Protein AF-A0A358Y209-F1 (afdb_monomer_lite)

Structure (mmCIF, N/CA/C/O backbone):
data_AF-A0A358Y209-F1
#
_entry.id   AF-A0A358Y209-F1
#
loop_
_atom_site.group_PDB
_atom_site.id
_atom_site.type_symbol
_atom_site.label_atom_id
_atom_site.label_alt_id
_atom_site.label_comp_id
_atom_site.label_asym_id
_atom_site.label_entity_id
_atom_site.label_seq_id
_atom_site.pdbx_PDB_ins_code
_atom_site.Cartn_x
_atom_site.Cartn_y
_atom_site.Cartn_z
_atom_site.o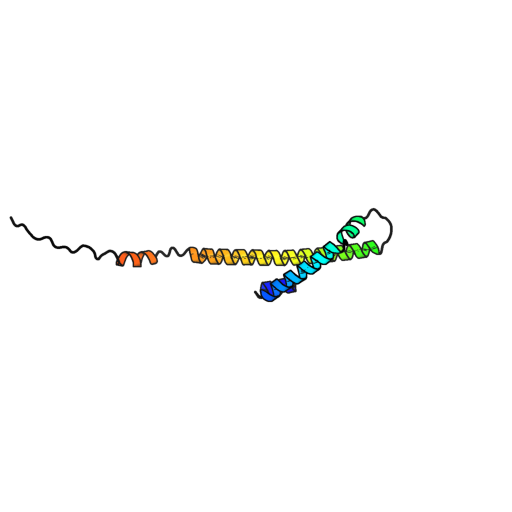ccupancy
_atom_site.B_iso_or_equiv
_atom_site.auth_seq_id
_atom_site.auth_comp_id
_atom_site.auth_asym_id
_atom_site.auth_atom_id
_atom_site.pdbx_PDB_model_num
ATOM 1 N N . LEU A 1 1 ? 0.017 -3.516 6.535 1.00 84.31 1 LEU A N 1
ATOM 2 C CA . LEU A 1 1 ? 0.682 -2.345 5.918 1.00 84.31 1 LEU A CA 1
ATOM 3 C C . LEU A 1 1 ? 2.205 -2.430 5.995 1.00 84.31 1 LEU A C 1
ATOM 5 O O . LEU A 1 1 ? 2.815 -2.351 4.942 1.00 84.31 1 LEU A O 1
ATOM 9 N N . GLU A 1 2 ? 2.829 -2.691 7.152 1.00 88.44 2 GLU A N 1
ATOM 10 C CA . GLU A 1 2 ? 4.301 -2.879 7.188 1.00 88.44 2 GLU A CA 1
ATOM 11 C C . GLU A 1 2 ? 4.755 -4.134 6.417 1.00 88.44 2 GLU A C 1
ATOM 13 O O . GLU A 1 2 ? 5.688 -4.070 5.631 1.00 88.44 2 GLU A O 1
ATOM 18 N N . LYS A 1 3 ? 4.013 -5.248 6.517 1.00 87.38 3 LYS A N 1
ATOM 19 C CA . LYS A 1 3 ? 4.248 -6.437 5.670 1.00 87.38 3 LYS A CA 1
ATOM 20 C C . LYS A 1 3 ? 4.145 -6.131 4.169 1.00 87.38 3 LYS A C 1
ATOM 22 O O . LYS A 1 3 ? 4.916 -6.654 3.376 1.00 87.38 3 LYS A O 1
ATOM 27 N N . GLU A 1 4 ? 3.209 -5.256 3.795 1.00 88.75 4 GLU A N 1
ATOM 28 C CA . GLU A 1 4 ? 3.044 -4.781 2.414 1.00 88.75 4 GLU A CA 1
ATOM 29 C C . GLU A 1 4 ? 4.268 -3.944 1.995 1.00 88.75 4 GLU A C 1
ATOM 31 O O . GLU A 1 4 ? 4.802 -4.140 0.907 1.00 88.75 4 GLU A O 1
ATOM 36 N N . PHE A 1 5 ? 4.768 -3.078 2.886 1.00 88.00 5 PHE A N 1
ATOM 37 C CA . PHE A 1 5 ? 5.988 -2.295 2.675 1.00 88.00 5 PHE A CA 1
ATOM 38 C C . PHE A 1 5 ? 7.225 -3.185 2.479 1.00 88.00 5 PHE A C 1
ATOM 40 O O . PHE A 1 5 ? 7.997 -2.971 1.545 1.00 88.00 5 PHE A O 1
ATOM 47 N N . GLU A 1 6 ? 7.415 -4.197 3.328 1.00 89.38 6 GLU A N 1
ATOM 48 C CA . GLU A 1 6 ? 8.536 -5.139 3.231 1.00 89.38 6 GLU A CA 1
ATOM 49 C C . GLU A 1 6 ? 8.470 -5.989 1.958 1.00 89.38 6 GLU A C 1
ATOM 51 O O . GLU A 1 6 ? 9.478 -6.130 1.261 1.00 89.38 6 GLU A O 1
ATOM 56 N N . ALA A 1 7 ? 7.284 -6.500 1.611 1.00 88.75 7 ALA A N 1
ATOM 57 C CA . ALA A 1 7 ? 7.066 -7.251 0.378 1.00 88.75 7 ALA A CA 1
ATOM 58 C C . ALA A 1 7 ? 7.358 -6.389 -0.860 1.00 88.75 7 ALA A C 1
ATOM 60 O O . ALA A 1 7 ? 8.121 -6.804 -1.736 1.00 88.75 7 ALA A O 1
ATOM 61 N N . LEU A 1 8 ? 6.854 -5.146 -0.885 1.00 88.44 8 LEU A N 1
ATOM 62 C CA . LEU A 1 8 ? 7.167 -4.172 -1.931 1.00 88.44 8 LEU A CA 1
ATOM 63 C C . LEU A 1 8 ? 8.662 -3.907 -2.015 1.00 88.44 8 LEU A C 1
ATOM 65 O O . LEU A 1 8 ? 9.215 -3.916 -3.113 1.00 88.44 8 LEU A O 1
ATOM 69 N N . LYS A 1 9 ? 9.334 -3.667 -0.886 1.00 89.69 9 LYS A N 1
ATOM 70 C CA . LYS A 1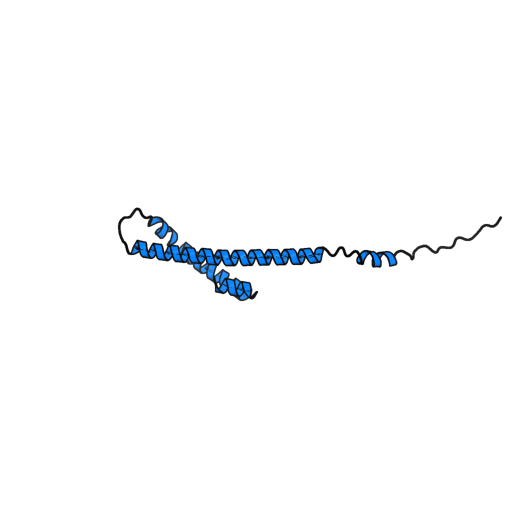 9 ? 10.774 -3.390 -0.840 1.00 89.69 9 LYS A CA 1
ATOM 71 C C . LYS A 1 9 ? 11.578 -4.541 -1.449 1.00 89.69 9 LYS A C 1
ATOM 73 O O . LYS A 1 9 ? 12.414 -4.280 -2.313 1.00 89.69 9 LYS A O 1
ATOM 78 N N . ASN A 1 10 ? 11.253 -5.780 -1.081 1.00 90.75 10 ASN A N 1
ATOM 79 C CA . ASN A 1 10 ? 11.941 -6.997 -1.520 1.00 90.75 10 ASN A CA 1
ATOM 80 C C . ASN A 1 10 ? 11.480 -7.529 -2.890 1.00 90.75 10 ASN A C 1
ATOM 82 O O . ASN A 1 10 ? 11.965 -8.569 -3.317 1.00 90.75 10 ASN A O 1
ATOM 86 N N . GLN A 1 11 ? 10.569 -6.827 -3.578 1.00 87.31 11 GLN A N 1
ATOM 87 C CA . GLN A 1 11 ? 9.995 -7.245 -4.870 1.00 87.31 11 GLN A CA 1
ATOM 88 C C . GLN A 1 11 ? 9.275 -8.605 -4.810 1.00 87.31 11 GLN A C 1
ATOM 90 O O . GLN A 1 11 ? 9.211 -9.330 -5.798 1.00 87.31 11 GLN A O 1
ATOM 95 N N . ASN A 1 12 ? 8.723 -8.953 -3.647 1.00 91.62 12 ASN A N 1
ATOM 96 C CA . ASN A 1 12 ? 7.948 -10.173 -3.470 1.00 91.62 12 ASN A CA 1
ATOM 97 C C . ASN A 1 12 ? 6.471 -9.888 -3.785 1.00 91.62 12 ASN A C 1
ATOM 99 O O . ASN A 1 12 ? 5.708 -9.480 -2.905 1.00 91.62 12 ASN A O 1
ATOM 103 N N . PHE A 1 13 ? 6.098 -10.044 -5.057 1.00 89.62 13 PHE A N 1
ATOM 104 C CA . PHE A 1 13 ? 4.761 -9.701 -5.546 1.00 89.62 13 PHE A CA 1
ATOM 105 C C . PHE A 1 13 ? 3.677 -10.662 -5.051 1.00 89.62 13 PHE A C 1
ATOM 107 O O . PHE A 1 13 ? 2.609 -10.188 -4.684 1.00 89.62 13 PHE A O 1
ATOM 114 N N . ASP A 1 14 ? 3.972 -11.955 -4.905 1.00 90.19 14 ASP A N 1
ATOM 115 C CA . ASP A 1 14 ? 2.998 -12.943 -4.415 1.00 90.19 14 ASP A CA 1
ATOM 116 C C . ASP A 1 14 ? 2.509 -12.598 -2.997 1.00 90.19 14 ASP A C 1
ATOM 118 O O . ASP A 1 14 ? 1.315 -12.600 -2.691 1.00 90.19 14 ASP A O 1
ATOM 122 N N . VAL A 1 15 ? 3.443 -12.241 -2.108 1.00 89.69 15 VAL A N 1
ATOM 123 C CA . VAL A 1 15 ? 3.112 -11.827 -0.735 1.00 89.69 15 VAL A CA 1
ATOM 124 C C . VAL A 1 15 ? 2.404 -10.472 -0.723 1.00 89.69 15 VAL A C 1
ATOM 126 O O . VAL A 1 15 ? 1.527 -10.243 0.112 1.00 89.69 15 VAL A O 1
ATOM 129 N N . PHE A 1 16 ? 2.774 -9.570 -1.633 1.00 88.56 16 PHE A N 1
ATOM 130 C CA . PHE A 1 16 ? 2.140 -8.263 -1.763 1.00 88.56 16 PHE A CA 1
ATOM 131 C C . PHE A 1 16 ? 0.682 -8.369 -2.230 1.00 88.56 16 PHE A C 1
ATOM 133 O O . PHE A 1 16 ? -0.183 -7.754 -1.609 1.00 88.56 16 PHE A O 1
ATOM 140 N N . GLU A 1 17 ? 0.395 -9.175 -3.254 1.00 90.25 17 GLU A N 1
ATOM 141 C CA . GLU A 1 17 ? -0.965 -9.416 -3.752 1.00 90.25 17 GLU A CA 1
ATOM 142 C C . GLU A 1 17 ? -1.847 -10.025 -2.667 1.00 90.25 17 GLU A C 1
ATOM 144 O O . GLU A 1 17 ? -2.911 -9.484 -2.367 1.00 90.25 17 GLU A O 1
ATOM 149 N N . LYS A 1 18 ? -1.346 -11.046 -1.962 1.00 92.38 18 LYS A N 1
ATOM 150 C CA . LYS A 1 18 ? -2.054 -11.618 -0.814 1.00 92.38 18 LYS A CA 1
ATOM 151 C C . LYS A 1 18 ? -2.347 -10.576 0.273 1.00 92.38 18 LYS A C 1
ATOM 153 O O . LYS A 1 18 ? -3.450 -10.524 0.808 1.00 92.38 18 LYS A O 1
ATOM 158 N N . CYS A 1 19 ? -1.387 -9.699 0.584 1.00 90.56 19 CYS A N 1
ATOM 159 C CA . CYS A 1 19 ? -1.612 -8.611 1.541 1.00 90.56 19 CYS A CA 1
ATOM 160 C C . CYS A 1 19 ? -2.684 -7.616 1.065 1.00 90.56 19 CYS A C 1
ATOM 162 O O . CYS A 1 19 ? -3.377 -7.030 1.899 1.00 90.56 19 CYS A O 1
ATOM 164 N N . ILE A 1 20 ? -2.806 -7.383 -0.245 1.00 89.00 20 ILE A N 1
ATOM 165 C CA . ILE A 1 20 ? -3.860 -6.535 -0.809 1.00 89.00 20 ILE A CA 1
ATOM 166 C C . ILE A 1 20 ? -5.222 -7.214 -0.680 1.00 89.00 20 ILE A C 1
ATOM 168 O O . ILE A 1 20 ? -6.175 -6.549 -0.277 1.00 89.00 20 ILE A O 1
ATOM 172 N N . GLU A 1 21 ? -5.317 -8.507 -0.984 1.00 91.44 21 GLU A N 1
ATOM 173 C CA . GLU A 1 21 ? -6.553 -9.280 -0.828 1.00 91.44 21 GLU A CA 1
ATOM 174 C C . GLU A 1 21 ? -7.035 -9.259 0.624 1.00 91.44 21 GLU A C 1
ATOM 176 O O . GLU A 1 21 ? -8.156 -8.823 0.886 1.00 91.44 21 GLU A O 1
ATOM 181 N N . ASP A 1 22 ? -6.156 -9.604 1.569 1.00 90.81 22 ASP A N 1
ATOM 182 C CA . ASP A 1 22 ? -6.445 -9.579 3.008 1.00 90.81 22 ASP A CA 1
ATOM 183 C C . ASP A 1 22 ? -6.863 -8.175 3.488 1.00 90.81 22 ASP A C 1
ATOM 185 O O . ASP A 1 22 ? -7.717 -8.011 4.357 1.00 90.81 22 ASP A O 1
ATOM 189 N N . LYS A 1 23 ? -6.273 -7.116 2.927 1.00 90.94 23 LYS A N 1
ATOM 190 C CA . LYS A 1 23 ? -6.662 -5.736 3.246 1.00 90.94 23 LYS A CA 1
ATOM 191 C C . LYS A 1 23 ? -8.054 -5.407 2.707 1.00 90.94 23 LYS A C 1
ATOM 193 O O . LYS A 1 23 ? -8.833 -4.760 3.403 1.00 90.94 23 LYS A O 1
ATOM 198 N N . ASN A 1 24 ? -8.363 -5.818 1.480 1.00 91.19 24 ASN A N 1
ATOM 199 C CA . ASN A 1 24 ? -9.652 -5.548 0.850 1.00 91.19 24 ASN A CA 1
ATOM 200 C C . ASN A 1 24 ? -10.792 -6.282 1.560 1.00 91.19 24 ASN A C 1
ATOM 202 O O . ASN A 1 24 ? -11.859 -5.696 1.727 1.00 91.19 24 ASN A O 1
ATOM 206 N N . THR A 1 25 ? -10.567 -7.514 2.025 1.00 93.38 25 THR A N 1
ATOM 207 C CA . THR A 1 25 ? -11.555 -8.256 2.824 1.00 93.38 25 THR A CA 1
ATOM 208 C C . THR A 1 25 ? -11.836 -7.547 4.146 1.00 93.38 25 THR A C 1
ATOM 210 O O . THR A 1 25 ? -12.990 -7.251 4.437 1.00 93.38 25 THR A O 1
ATOM 213 N N . ILE A 1 26 ? -10.798 -7.139 4.884 1.00 90.38 26 ILE A N 1
ATOM 214 C CA . ILE A 1 26 ? -10.958 -6.385 6.138 1.00 90.38 26 ILE A CA 1
ATOM 215 C C . ILE A 1 26 ? -11.692 -5.056 5.907 1.00 90.38 26 ILE A C 1
ATOM 217 O O . ILE A 1 26 ? -12.571 -4.688 6.684 1.00 90.38 26 ILE A O 1
ATOM 221 N N . LEU A 1 27 ? -11.354 -4.313 4.849 1.00 88.12 27 LEU A N 1
ATOM 222 C CA . LEU A 1 27 ? -12.037 -3.054 4.530 1.00 88.12 27 LEU A CA 1
ATOM 223 C C . LEU A 1 27 ? -13.506 -3.275 4.151 1.00 88.12 27 LEU A C 1
ATOM 225 O O . LEU A 1 27 ? -14.356 -2.480 4.556 1.00 88.12 27 LEU A O 1
ATOM 229 N N . ALA A 1 28 ? -13.811 -4.349 3.421 1.00 90.00 28 ALA A N 1
ATOM 230 C CA . ALA A 1 28 ? -15.183 -4.736 3.117 1.00 90.00 28 ALA A CA 1
ATOM 231 C C . ALA A 1 28 ? -15.952 -5.089 4.397 1.00 90.00 28 ALA A C 1
ATOM 233 O O . ALA A 1 28 ? -17.054 -4.583 4.595 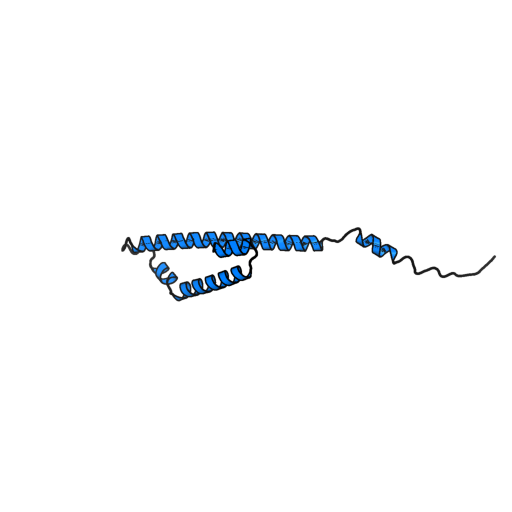1.00 90.00 28 ALA A O 1
ATOM 234 N N . ASP A 1 29 ? -15.357 -5.863 5.305 1.00 90.31 29 ASP A N 1
ATOM 235 C CA . ASP A 1 29 ? -15.965 -6.225 6.589 1.00 90.31 29 ASP A CA 1
ATOM 236 C C . ASP A 1 29 ? -16.236 -4.989 7.457 1.00 90.31 29 ASP A C 1
ATOM 238 O O . ASP A 1 29 ? -17.333 -4.827 7.996 1.00 90.31 29 ASP A O 1
ATOM 242 N N . ILE A 1 30 ? -15.276 -4.061 7.540 1.00 86.06 30 ILE A N 1
ATOM 243 C CA . ILE A 1 30 ? -15.444 -2.794 8.265 1.00 86.06 30 ILE A CA 1
ATOM 244 C C . ILE A 1 30 ? -16.561 -1.957 7.634 1.00 86.06 30 ILE A C 1
ATOM 246 O O . ILE A 1 30 ? -17.402 -1.424 8.360 1.00 86.06 30 ILE A O 1
ATOM 250 N N . SER A 1 31 ? -16.613 -1.862 6.304 1.00 86.12 31 SER A N 1
ATOM 251 C CA . SER A 1 31 ? -17.678 -1.142 5.599 1.00 86.12 31 SER A CA 1
ATOM 252 C C . SER A 1 31 ? -19.053 -1.774 5.846 1.00 86.12 31 SER A C 1
ATOM 254 O O . SER A 1 31 ? -20.015 -1.065 6.132 1.00 86.12 31 SER A O 1
ATOM 256 N N . ASN A 1 32 ? -19.142 -3.104 5.787 1.00 87.81 32 ASN A N 1
ATOM 257 C CA . ASN A 1 32 ? -20.383 -3.859 5.965 1.00 87.81 32 ASN A CA 1
ATOM 258 C C . ASN A 1 32 ? -20.883 -3.844 7.414 1.00 87.81 32 ASN A C 1
ATOM 260 O O . ASN A 1 32 ? -22.085 -3.902 7.656 1.00 87.81 32 ASN A O 1
ATOM 264 N N . SER A 1 33 ? -19.978 -3.738 8.390 1.00 83.81 33 SER A N 1
ATOM 265 C CA . SER A 1 33 ? -20.331 -3.698 9.813 1.00 83.81 33 SER A CA 1
ATOM 266 C C . SER A 1 33 ? -21.129 -2.449 10.226 1.00 83.81 33 SER A C 1
ATOM 268 O O . SER A 1 33 ? -21.665 -2.398 11.335 1.00 83.81 33 SER A O 1
ATOM 270 N N . GLY A 1 34 ? -21.189 -1.416 9.373 1.00 77.69 34 GLY A N 1
ATOM 271 C CA . GLY A 1 34 ? -21.841 -0.141 9.688 1.00 77.69 34 GLY A CA 1
ATOM 272 C C . GLY A 1 34 ? -21.153 0.635 10.817 1.00 77.69 34 GLY A C 1
ATOM 273 O O . GLY A 1 34 ? -21.687 1.635 11.297 1.00 77.69 34 GLY A O 1
ATOM 274 N N . VAL A 1 35 ? -19.963 0.202 11.256 1.00 78.19 35 VAL A N 1
ATOM 275 C CA . VAL A 1 35 ? -19.193 0.852 12.327 1.00 78.19 35 VAL A CA 1
ATOM 276 C C . VAL A 1 35 ? -18.882 2.298 11.957 1.00 78.19 35 VAL A C 1
ATOM 278 O O . VAL A 1 35 ? -19.038 3.177 12.793 1.00 78.19 35 VAL A O 1
ATOM 281 N N . ILE A 1 36 ? -18.549 2.576 10.694 1.00 75.50 36 ILE A N 1
ATOM 282 C CA . ILE A 1 36 ? -18.291 3.941 10.206 1.00 75.50 36 ILE A CA 1
ATOM 283 C C . ILE A 1 36 ? -19.514 4.849 10.409 1.00 75.50 36 ILE A C 1
ATOM 285 O O . ILE A 1 36 ? -19.377 6.004 10.805 1.00 75.50 36 ILE A O 1
ATOM 289 N N . GLU A 1 37 ? -20.715 4.325 10.174 1.00 76.00 37 GLU A N 1
ATOM 290 C CA . GLU A 1 37 ? -21.964 5.078 10.293 1.00 76.00 37 GLU A CA 1
ATOM 291 C C . GLU A 1 37 ? -22.328 5.334 11.762 1.00 76.00 37 GLU A C 1
ATOM 293 O O . GLU A 1 37 ? -22.703 6.449 12.125 1.00 76.00 37 GLU A O 1
ATOM 298 N N . ARG A 1 38 ? -22.088 4.348 12.636 1.00 70.62 38 ARG A N 1
ATOM 299 C CA . ARG A 1 38 ? -22.219 4.502 14.095 1.00 70.62 38 ARG A CA 1
ATOM 300 C C . ARG A 1 38 ? -21.218 5.511 14.660 1.00 70.62 38 ARG A C 1
ATOM 302 O O . ARG A 1 38 ? -21.605 6.363 15.451 1.00 70.62 38 ARG A O 1
ATOM 309 N N . LEU A 1 39 ? -19.961 5.458 14.216 1.00 68.50 39 LEU A N 1
ATOM 310 C CA . LEU A 1 39 ? -18.908 6.402 14.609 1.00 68.50 39 LEU A CA 1
ATOM 311 C C . LEU A 1 39 ? -19.245 7.838 14.188 1.00 68.50 39 LEU A C 1
ATOM 313 O O . LEU A 1 39 ? -19.017 8.771 14.948 1.00 68.50 39 LEU A O 1
ATOM 317 N N . LYS A 1 40 ? -19.842 8.023 13.005 1.00 70.31 40 LYS A N 1
ATOM 318 C CA . LYS A 1 40 ? -20.278 9.340 12.521 1.00 70.31 40 LYS A CA 1
ATOM 319 C C . LYS A 1 40 ? -21.454 9.909 13.327 1.00 70.31 40 LYS A C 1
ATOM 321 O O . LYS A 1 40 ? -21.572 11.125 13.450 1.00 70.31 40 LYS A O 1
ATOM 326 N N . GLY A 1 41 ? -22.307 9.042 13.878 1.00 65.06 41 GLY A N 1
ATOM 327 C CA . GLY A 1 41 ? -23.421 9.420 14.753 1.00 65.06 41 GLY A CA 1
ATOM 328 C C . GLY A 1 41 ? -23.010 9.828 16.174 1.00 65.06 41 GLY A C 1
ATOM 329 O O . GLY A 1 41 ? -23.740 10.574 16.815 1.00 65.06 41 GLY A O 1
ATOM 330 N N . LEU A 1 42 ? -21.832 9.403 16.645 1.00 63.16 42 LEU A N 1
ATOM 331 C CA . LEU A 1 42 ? -21.269 9.702 17.976 1.00 63.16 42 LEU A CA 1
ATOM 332 C C . LEU A 1 42 ? -20.544 11.068 18.054 1.00 63.16 42 LEU A C 1
ATOM 334 O O . LEU A 1 42 ? -19.701 11.289 18.919 1.00 63.16 42 LEU A O 1
ATOM 338 N N . SER A 1 43 ? -20.855 11.985 17.133 1.00 53.09 43 SER A N 1
ATOM 339 C CA . SER A 1 43 ? -20.333 13.360 17.070 1.00 53.09 43 SER A CA 1
ATOM 340 C C . SER A 1 43 ? -20.424 14.069 18.442 1.00 53.09 43 SER A C 1
ATOM 342 O O . SER A 1 43 ? -21.400 13.850 19.160 1.00 53.09 43 SER A O 1
ATOM 344 N N . PRO A 1 44 ? -19.466 14.946 18.817 1.00 53.88 44 PRO A N 1
ATOM 345 C CA . PRO A 1 44 ? -19.143 15.299 20.213 1.00 53.88 44 PRO A CA 1
ATOM 346 C C . PRO A 1 44 ? -20.203 16.110 20.987 1.00 53.88 44 PRO A C 1
ATOM 348 O O . PRO A 1 44 ? -19.945 16.549 22.103 1.00 53.88 44 PRO A O 1
ATOM 351 N N . GLU A 1 45 ? -21.399 16.294 20.431 1.00 50.41 45 GLU A N 1
ATOM 352 C CA . GLU A 1 45 ? -22.511 17.017 21.058 1.00 50.41 45 GLU A CA 1
ATOM 353 C C . GLU A 1 45 ? -23.279 16.165 22.086 1.00 50.41 45 GLU A C 1
ATOM 355 O O . GLU A 1 45 ? -24.043 16.698 22.893 1.00 50.41 45 GLU A O 1
ATOM 360 N N . SER A 1 46 ? -23.090 14.837 22.111 1.00 51.41 46 SER A N 1
ATOM 361 C CA . SER A 1 46 ? -23.669 13.997 23.165 1.00 51.41 46 SER A CA 1
ATOM 362 C C . SER A 1 46 ? -22.769 14.021 24.402 1.00 51.41 46 SER A C 1
ATOM 364 O O . SER A 1 46 ? -21.841 13.226 24.525 1.00 51.41 46 SER A O 1
ATOM 366 N N . GLY A 1 47 ? -23.045 14.945 25.323 1.00 51.31 47 GLY A N 1
ATOM 367 C CA . GLY A 1 47 ? -22.331 15.149 26.593 1.00 51.31 47 GLY A CA 1
ATOM 368 C C . GLY A 1 47 ? -22.431 14.009 27.618 1.00 51.31 47 GLY A C 1
ATOM 369 O O . GLY A 1 47 ? -22.512 14.276 28.813 1.00 51.31 47 GLY A O 1
ATOM 370 N N . ASN A 1 48 ? -22.437 12.751 27.181 1.00 56.34 48 ASN A N 1
ATOM 371 C CA . ASN A 1 48 ? -22.483 11.583 28.045 1.00 56.34 48 ASN A CA 1
ATOM 372 C C . ASN A 1 48 ? -21.395 10.587 27.608 1.00 56.34 48 ASN A C 1
ATOM 374 O O . ASN A 1 48 ? -21.349 10.213 26.442 1.00 56.34 48 ASN A O 1
ATOM 378 N N . ASN A 1 49 ? -20.582 10.139 28.573 1.00 53.25 49 ASN A N 1
ATOM 379 C CA . ASN A 1 49 ? -19.681 8.971 28.533 1.00 53.25 49 ASN A CA 1
ATOM 380 C C . ASN A 1 49 ? -18.205 9.243 28.168 1.00 53.25 49 ASN A C 1
ATOM 382 O O . ASN A 1 49 ? -17.761 9.096 27.033 1.00 53.25 49 ASN A O 1
ATOM 386 N N . GLY A 1 50 ? -17.392 9.529 29.192 1.00 59.75 50 GLY A N 1
ATOM 387 C CA . GLY A 1 50 ? -15.931 9.670 29.084 1.00 59.75 50 GLY A CA 1
ATOM 388 C C . GLY A 1 50 ? -15.144 8.385 28.760 1.00 59.75 50 GLY A C 1
ATOM 389 O O . GLY A 1 50 ? -13.916 8.439 28.679 1.00 59.75 50 GLY A O 1
ATOM 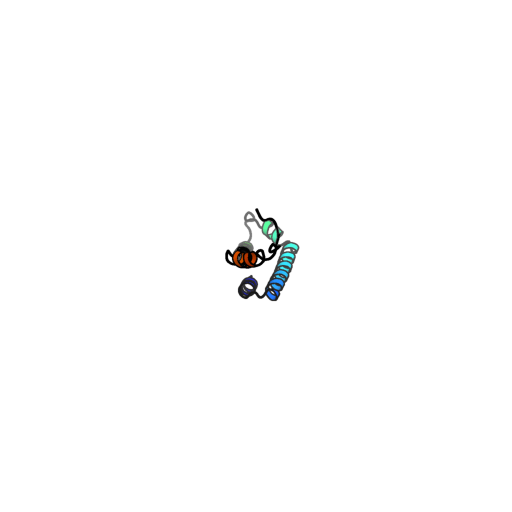390 N N . GLU A 1 51 ? -15.808 7.233 28.624 1.00 63.97 51 GLU A N 1
ATOM 391 C CA . GLU A 1 51 ? -15.201 5.977 28.151 1.00 63.97 51 GLU A CA 1
ATOM 392 C C . GLU A 1 51 ? -15.368 5.817 26.636 1.00 63.97 51 GLU A C 1
ATOM 394 O O . GLU A 1 51 ? -14.384 5.548 25.944 1.00 63.97 51 GLU A O 1
ATOM 399 N N . ASP A 1 52 ? -16.565 6.096 26.109 1.00 66.56 52 ASP A N 1
ATOM 400 C CA . ASP A 1 52 ? -16.847 6.068 24.671 1.00 66.56 52 ASP A CA 1
ATOM 401 C C . ASP A 1 52 ? -15.936 7.051 23.922 1.00 66.56 52 ASP A C 1
ATOM 403 O O . ASP A 1 52 ? -15.307 6.680 22.932 1.00 66.56 52 ASP A O 1
ATOM 407 N N . THR A 1 53 ? -15.729 8.258 24.457 1.00 69.19 53 THR A N 1
ATOM 408 C CA . THR A 1 53 ? -14.810 9.250 23.868 1.00 69.19 53 THR A CA 1
ATOM 409 C C . THR A 1 53 ? -13.360 8.765 23.806 1.00 69.19 53 THR A C 1
ATOM 411 O O . THR A 1 53 ? -12.712 8.907 22.772 1.00 69.19 53 THR A O 1
ATOM 414 N N . LYS A 1 54 ? -12.852 8.100 24.852 1.00 75.44 54 LYS A N 1
ATOM 415 C CA . LYS A 1 54 ? -11.492 7.529 24.842 1.00 75.44 54 LYS A CA 1
ATOM 416 C C . LYS A 1 54 ? -11.349 6.418 23.808 1.00 75.44 54 LYS A C 1
ATOM 418 O O . LYS A 1 54 ? -10.311 6.321 23.156 1.00 75.44 54 LYS A O 1
ATOM 423 N N . THR A 1 55 ? -12.364 5.568 23.650 1.00 76.06 55 THR A N 1
ATOM 424 C CA . THR A 1 55 ? -12.327 4.516 22.622 1.00 76.06 55 THR A CA 1
ATOM 425 C C . THR A 1 55 ? -12.342 5.104 21.211 1.00 76.06 55 THR A C 1
ATOM 427 O O . THR A 1 55 ? -11.582 4.642 20.358 1.00 76.06 55 THR A O 1
ATOM 430 N N . LEU A 1 56 ? -13.115 6.171 20.983 1.00 77.31 56 LEU A N 1
ATOM 431 C CA . LEU A 1 56 ? -13.117 6.923 19.728 1.00 77.31 56 LEU A CA 1
ATOM 432 C C . LEU A 1 56 ? -11.751 7.555 19.441 1.00 77.31 56 LEU A C 1
ATOM 434 O O . LEU A 1 56 ? -11.245 7.418 18.328 1.00 77.31 56 LEU A O 1
ATOM 438 N N . ASP A 1 57 ? -11.115 8.171 20.437 1.00 78.56 57 ASP A N 1
ATOM 439 C CA . ASP A 1 57 ? -9.783 8.770 20.290 1.00 78.56 57 ASP A CA 1
ATOM 440 C C . ASP A 1 57 ? -8.722 7.727 19.901 1.00 78.56 57 ASP A C 1
ATOM 442 O O . ASP A 1 57 ? -7.903 7.959 19.006 1.00 78.56 57 ASP A O 1
ATOM 446 N N . ILE A 1 58 ? -8.755 6.544 20.527 1.00 83.38 58 ILE A N 1
ATOM 447 C CA . ILE A 1 58 ? -7.855 5.428 20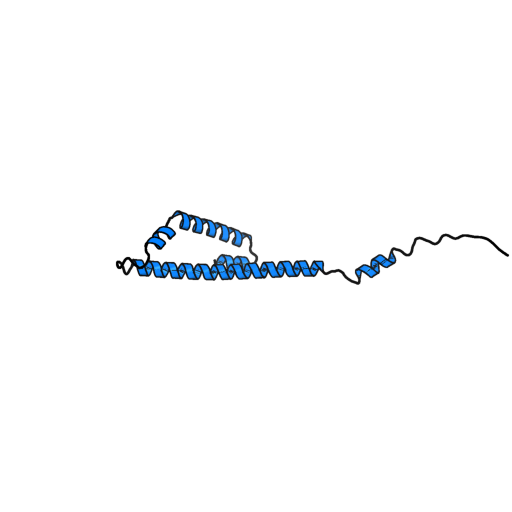.194 1.00 83.38 58 ILE A CA 1
ATOM 448 C C . ILE A 1 58 ? -8.098 4.948 18.757 1.00 83.38 58 ILE A C 1
ATOM 450 O O . ILE A 1 58 ? -7.142 4.726 18.011 1.00 83.38 58 ILE A O 1
ATOM 454 N N . LEU A 1 59 ? -9.362 4.818 18.342 1.00 82.50 59 LEU A N 1
ATOM 455 C CA . LEU A 1 59 ? -9.710 4.445 16.970 1.00 82.50 59 LEU A CA 1
ATOM 456 C C . LEU A 1 59 ? -9.213 5.482 15.960 1.00 82.50 59 LEU A C 1
ATOM 458 O O . LEU A 1 59 ? -8.580 5.108 14.973 1.00 82.50 59 LEU A O 1
ATOM 462 N N . HIS A 1 60 ? -9.438 6.772 16.217 1.00 82.50 60 HIS A N 1
ATOM 463 C CA . HIS A 1 60 ? -8.958 7.860 15.366 1.00 82.50 60 HIS A CA 1
ATOM 464 C C . HIS A 1 60 ? -7.436 7.856 15.233 1.00 82.50 60 HIS A C 1
ATOM 466 O O . HIS A 1 60 ? -6.921 7.994 14.121 1.00 82.50 60 HIS A O 1
ATOM 472 N N . LYS A 1 61 ? -6.716 7.643 16.339 1.00 86.69 61 LYS A N 1
ATOM 473 C CA . LYS A 1 61 ? -5.257 7.514 16.327 1.00 86.69 61 LYS A CA 1
ATOM 474 C C . LYS A 1 61 ? -4.806 6.340 15.454 1.00 86.69 61 LYS A C 1
ATOM 476 O O . LYS A 1 61 ? -3.986 6.535 14.559 1.00 86.69 61 LYS A O 1
ATOM 481 N N . ASN A 1 62 ? -5.383 5.155 15.653 1.00 85.81 62 ASN A N 1
ATOM 482 C CA . ASN A 1 62 ? -5.036 3.957 14.883 1.00 85.81 62 ASN A CA 1
ATOM 483 C C . ASN A 1 62 ? -5.347 4.122 13.384 1.00 85.81 62 ASN A C 1
ATOM 485 O O . ASN A 1 62 ? -4.567 3.700 12.533 1.00 85.81 62 ASN A O 1
ATOM 489 N N . LEU A 1 63 ? -6.461 4.776 13.036 1.00 85.75 63 LEU A N 1
ATOM 490 C CA . LEU A 1 63 ? -6.789 5.124 11.649 1.00 85.75 63 LEU A CA 1
ATOM 491 C C . LEU A 1 63 ? -5.786 6.116 11.049 1.00 85.75 63 LEU A C 1
ATOM 493 O O . LEU A 1 63 ? -5.413 5.972 9.883 1.00 85.75 63 LEU A O 1
ATOM 497 N N . GLY A 1 64 ? -5.330 7.093 11.836 1.00 85.75 64 GLY A N 1
ATOM 498 C CA . GLY A 1 64 ? -4.267 8.019 11.450 1.00 85.75 64 GLY A CA 1
ATOM 499 C C . GLY A 1 64 ? -2.963 7.294 11.120 1.00 85.75 64 GLY A C 1
ATOM 500 O O . GLY A 1 64 ? -2.408 7.493 10.041 1.00 85.75 64 GLY A O 1
ATOM 501 N N . GLU A 1 65 ? -2.526 6.385 11.993 1.00 88.06 65 GLU A N 1
ATOM 502 C CA . GLU A 1 65 ? -1.330 5.561 11.775 1.00 88.06 65 GLU A CA 1
ATOM 503 C C . GLU A 1 65 ? -1.469 4.669 10.528 1.00 88.06 65 GLU A C 1
ATOM 505 O O . GLU A 1 65 ? -0.571 4.626 9.685 1.00 88.06 65 GLU A O 1
ATOM 510 N N . CYS A 1 66 ? -2.623 4.018 10.343 1.00 89.25 66 CYS A N 1
ATOM 511 C CA . CYS A 1 66 ? -2.914 3.233 9.140 1.00 89.25 66 CYS A CA 1
ATOM 512 C C . CYS A 1 66 ? -2.843 4.079 7.861 1.00 89.25 66 CYS A C 1
ATOM 514 O O . CYS A 1 66 ? -2.274 3.639 6.860 1.00 89.25 66 CYS A O 1
ATOM 516 N N . ARG A 1 67 ? -3.387 5.301 7.879 1.00 89.12 67 ARG A N 1
ATOM 517 C CA . ARG A 1 67 ? -3.324 6.228 6.740 1.00 89.12 67 ARG A CA 1
ATOM 518 C C . ARG A 1 67 ? -1.881 6.596 6.406 1.00 89.12 67 ARG A C 1
ATOM 520 O O . ARG A 1 67 ? -1.506 6.591 5.234 1.00 89.12 67 ARG A O 1
ATOM 527 N N . ASP A 1 68 ? -1.074 6.901 7.414 1.00 90.62 68 ASP A N 1
ATOM 528 C CA . ASP A 1 68 ? 0.306 7.337 7.212 1.00 90.62 68 ASP A CA 1
ATOM 529 C C . ASP A 1 68 ? 1.184 6.184 6.687 1.00 90.62 68 ASP A C 1
ATOM 531 O O . ASP A 1 68 ? 1.960 6.369 5.743 1.00 90.62 68 ASP A O 1
ATOM 535 N N . LEU A 1 69 ? 0.987 4.963 7.200 1.00 90.50 69 LEU A N 1
ATOM 536 C CA . LEU A 1 69 ? 1.618 3.751 6.665 1.00 90.50 69 LEU A CA 1
ATOM 537 C C . LEU A 1 69 ? 1.183 3.463 5.221 1.00 90.50 69 LEU A C 1
ATOM 539 O O . LEU A 1 69 ? 2.012 3.113 4.382 1.00 90.50 69 LEU A O 1
ATOM 543 N N . HIS A 1 70 ? -0.099 3.643 4.898 1.00 90.12 70 HIS A N 1
ATOM 544 C CA . HIS A 1 70 ? -0.584 3.454 3.532 1.00 90.12 70 HIS A CA 1
ATOM 545 C C . HIS A 1 70 ? 0.023 4.478 2.563 1.00 90.12 70 HIS A C 1
ATOM 547 O O . HIS A 1 70 ? 0.494 4.111 1.486 1.00 90.12 70 HIS A O 1
ATOM 553 N N . ARG A 1 71 ? 0.114 5.747 2.982 1.00 91.44 71 ARG A N 1
ATOM 554 C CA . ARG A 1 71 ? 0.769 6.811 2.211 1.00 91.44 71 ARG A CA 1
ATOM 555 C C . ARG A 1 71 ? 2.243 6.497 1.946 1.00 91.44 71 ARG A C 1
ATOM 557 O O . ARG A 1 71 ? 2.731 6.735 0.843 1.00 91.44 71 ARG A O 1
ATOM 564 N N . ARG A 1 72 ? 2.962 5.941 2.926 1.00 94.25 72 ARG A N 1
ATOM 565 C CA . ARG A 1 72 ? 4.358 5.501 2.750 1.00 94.25 72 ARG A CA 1
ATOM 566 C C . ARG A 1 72 ? 4.483 4.445 1.645 1.00 94.25 72 ARG A C 1
ATOM 568 O O . ARG A 1 72 ? 5.373 4.557 0.801 1.00 94.25 72 ARG A O 1
ATOM 575 N N . ASN A 1 73 ? 3.587 3.458 1.621 1.00 91.38 73 ASN A N 1
ATOM 576 C CA . ASN A 1 73 ? 3.578 2.415 0.588 1.00 91.38 73 ASN A CA 1
ATOM 577 C C . ASN A 1 73 ? 3.283 2.997 -0.797 1.00 91.38 73 ASN A C 1
ATOM 579 O O . ASN A 1 73 ? 3.966 2.672 -1.767 1.00 91.38 73 ASN A O 1
ATOM 583 N N . GLU A 1 74 ? 2.318 3.911 -0.883 1.00 92.38 74 GLU A N 1
ATOM 584 C CA . GLU A 1 74 ? 1.962 4.601 -2.120 1.00 92.38 74 GLU A CA 1
ATOM 585 C C . GLU A 1 74 ? 3.151 5.374 -2.713 1.00 92.38 74 GLU A C 1
ATOM 587 O O . GLU A 1 74 ? 3.438 5.270 -3.908 1.00 92.38 74 GLU A O 1
ATOM 592 N N . VAL A 1 75 ? 3.890 6.110 -1.877 1.00 93.75 75 VAL A N 1
ATOM 593 C CA . VAL A 1 75 ? 5.098 6.834 -2.300 1.00 93.75 75 VAL A CA 1
ATOM 594 C C . VAL A 1 75 ? 6.147 5.870 -2.857 1.00 93.75 75 VAL A C 1
ATOM 596 O O . VAL A 1 75 ? 6.743 6.167 -3.895 1.00 93.75 75 VAL A O 1
ATOM 599 N N . LEU A 1 76 ? 6.358 4.714 -2.218 1.00 91.12 76 LEU A N 1
ATOM 600 C CA . LEU A 1 76 ? 7.305 3.702 -2.694 1.00 91.12 76 LEU A CA 1
ATOM 601 C C . LEU A 1 76 ? 6.893 3.138 -4.062 1.00 91.12 76 LEU A C 1
ATOM 603 O O . LEU A 1 76 ? 7.730 3.040 -4.959 1.00 91.12 76 LEU A O 1
ATOM 607 N N . ILE A 1 77 ? 5.611 2.810 -4.241 1.00 91.25 77 ILE A N 1
ATOM 608 C CA . ILE A 1 77 ? 5.073 2.318 -5.518 1.00 91.25 77 ILE A CA 1
ATOM 609 C C . ILE A 1 77 ? 5.277 3.364 -6.621 1.00 91.25 77 ILE A C 1
ATOM 611 O O . ILE A 1 77 ? 5.798 3.035 -7.687 1.00 91.25 77 ILE A O 1
ATOM 615 N N . ARG A 1 78 ? 4.934 4.636 -6.363 1.00 92.44 78 ARG A N 1
ATOM 616 C CA . ARG A 1 78 ? 5.113 5.733 -7.332 1.00 92.44 78 ARG A CA 1
ATOM 617 C C . ARG A 1 78 ? 6.574 5.870 -7.767 1.00 92.44 78 ARG A C 1
ATOM 619 O O . ARG A 1 78 ? 6.836 5.927 -8.965 1.00 92.44 78 ARG A O 1
ATOM 626 N N . HIS A 1 79 ? 7.516 5.863 -6.821 1.00 93.69 79 HIS A N 1
ATOM 627 C CA . HIS A 1 79 ? 8.947 5.927 -7.139 1.00 93.69 79 HIS A CA 1
ATOM 628 C C . HIS A 1 79 ? 9.404 4.740 -7.992 1.00 93.69 79 HIS A C 1
ATOM 630 O O . HIS A 1 79 ? 10.122 4.933 -8.969 1.00 93.69 79 HIS A O 1
ATOM 636 N N . LYS A 1 80 ? 8.955 3.519 -7.674 1.00 90.94 80 LYS A N 1
ATOM 637 C CA . LYS A 1 80 ? 9.286 2.329 -8.473 1.00 90.94 80 LYS A CA 1
ATOM 638 C C . LYS A 1 80 ? 8.757 2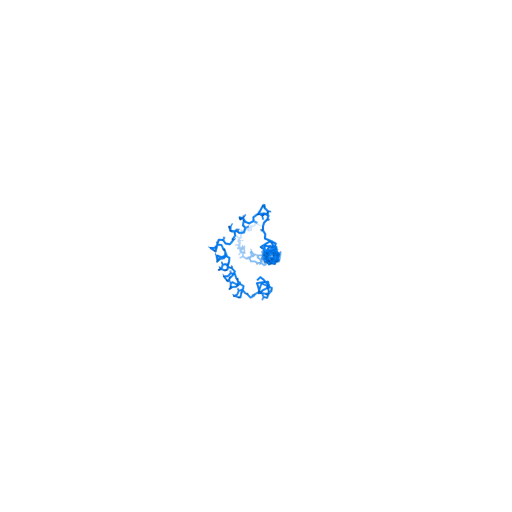.425 -9.905 1.00 90.94 80 LYS A C 1
ATOM 640 O O . LYS A 1 80 ? 9.482 2.093 -10.836 1.00 90.94 80 LYS A O 1
ATOM 645 N N . ILE A 1 81 ? 7.531 2.914 -10.095 1.00 92.88 81 ILE A N 1
ATOM 646 C CA . ILE A 1 81 ? 6.948 3.115 -11.432 1.00 92.88 81 ILE A CA 1
ATOM 647 C C . ILE A 1 81 ? 7.746 4.152 -12.229 1.00 92.88 81 ILE A C 1
ATOM 649 O O . ILE A 1 81 ? 7.995 3.938 -13.414 1.00 92.88 81 ILE A O 1
ATOM 653 N N . ILE A 1 82 ? 8.153 5.256 -11.595 1.00 94.25 82 ILE A N 1
ATOM 654 C CA . ILE A 1 82 ? 8.985 6.286 -12.235 1.00 94.25 82 ILE A CA 1
ATOM 655 C C . ILE A 1 82 ? 10.314 5.679 -12.694 1.00 94.25 82 ILE A C 1
ATOM 657 O O . ILE A 1 82 ? 10.628 5.768 -13.875 1.00 94.25 82 ILE A O 1
ATOM 661 N N . ALA A 1 83 ? 11.021 4.964 -11.814 1.00 92.19 83 ALA A N 1
ATOM 662 C CA . ALA A 1 83 ? 12.294 4.328 -12.151 1.00 92.19 83 ALA A CA 1
ATOM 663 C C . ALA A 1 83 ? 12.170 3.323 -13.313 1.00 92.19 83 ALA A C 1
ATOM 665 O O . ALA A 1 83 ? 13.018 3.294 -14.203 1.00 92.19 83 ALA A O 1
ATOM 666 N N . ILE A 1 84 ? 11.095 2.523 -13.350 1.00 90.06 84 ILE A N 1
ATOM 667 C CA . ILE A 1 84 ? 10.832 1.589 -14.460 1.00 90.06 84 ILE A CA 1
ATOM 668 C C . ILE A 1 84 ? 10.615 2.354 -15.771 1.00 90.06 84 ILE A C 1
ATOM 670 O O . ILE A 1 84 ? 11.185 1.989 -16.798 1.00 90.06 84 ILE A O 1
ATOM 674 N N . ARG A 1 85 ? 9.819 3.429 -15.748 1.00 93.44 85 ARG A N 1
ATOM 675 C CA . ARG A 1 85 ? 9.563 4.261 -16.934 1.00 93.44 85 ARG A CA 1
ATOM 676 C C . ARG A 1 85 ? 10.832 4.936 -17.445 1.00 93.44 85 ARG A C 1
ATOM 678 O O . ARG A 1 85 ? 11.071 4.914 -18.646 1.00 93.44 85 ARG A O 1
ATOM 685 N N . GLU A 1 86 ? 11.641 5.495 -16.551 1.00 91.69 86 GLU A N 1
ATOM 686 C CA . GLU A 1 86 ? 12.932 6.105 -16.890 1.00 91.69 86 GLU A CA 1
ATOM 687 C C . GLU A 1 86 ? 13.897 5.073 -17.484 1.00 91.69 86 GLU A C 1
ATOM 689 O O . GLU A 1 86 ? 14.530 5.334 -18.505 1.00 91.69 86 GLU A O 1
ATOM 694 N N . THR A 1 87 ? 13.941 3.866 -16.914 1.00 92.44 87 THR A N 1
ATOM 695 C CA . THR A 1 87 ? 14.754 2.761 -17.441 1.00 92.44 87 THR A CA 1
ATOM 696 C C . THR A 1 87 ? 14.316 2.378 -18.863 1.00 92.44 87 THR A C 1
ATOM 698 O O . THR A 1 87 ? 15.150 2.299 -19.761 1.00 92.44 87 THR A O 1
ATOM 701 N N . ILE A 1 88 ? 13.011 2.216 -19.113 1.00 91.62 88 ILE A N 1
ATOM 702 C CA . ILE A 1 88 ? 12.469 1.938 -20.460 1.00 91.62 88 ILE A CA 1
ATOM 703 C C . ILE A 1 88 ? 12.787 3.074 -21.446 1.00 91.62 88 ILE A C 1
ATOM 705 O O . ILE A 1 88 ? 13.156 2.814 -22.595 1.00 91.62 88 ILE A O 1
ATOM 709 N N . ALA A 1 89 ? 12.670 4.330 -21.008 1.00 86.88 89 ALA A N 1
ATOM 710 C CA . ALA A 1 89 ? 12.997 5.488 -21.834 1.00 86.88 89 ALA A CA 1
ATOM 711 C C . ALA A 1 89 ? 14.486 5.509 -22.212 1.00 86.88 89 ALA A C 1
ATOM 713 O O . ALA A 1 89 ? 14.814 5.826 -23.352 1.00 86.88 89 ALA A O 1
ATOM 714 N N . SER A 1 90 ? 15.377 5.109 -21.297 1.00 85.12 90 SER A N 1
ATOM 715 C CA . SER A 1 90 ? 16.820 5.053 -21.558 1.00 85.12 90 SER A CA 1
ATOM 716 C C . SER A 1 90 ? 17.199 4.043 -22.648 1.00 85.12 90 SER A C 1
ATOM 718 O O . SER A 1 90 ? 18.046 4.351 -23.478 1.00 85.12 90 SER A O 1
ATOM 720 N N . PHE A 1 91 ? 16.522 2.890 -22.717 1.00 79.62 91 PHE A N 1
ATOM 721 C CA . PHE A 1 91 ? 16.729 1.915 -23.796 1.00 79.62 91 PHE A CA 1
ATOM 722 C C . PHE A 1 91 ? 16.163 2.383 -25.140 1.00 79.62 91 PHE A C 1
ATOM 724 O O . PHE A 1 91 ? 16.703 2.050 -26.188 1.00 79.62 91 PHE A O 1
ATOM 731 N N . SER A 1 92 ? 15.088 3.174 -25.124 1.00 73.69 92 SER A N 1
ATOM 732 C CA . SER A 1 92 ? 14.487 3.726 -26.348 1.00 73.69 92 SER A CA 1
ATOM 733 C C . SER A 1 92 ? 15.323 4.843 -26.988 1.00 73.69 92 SER A C 1
ATOM 735 O O . SER A 1 92 ? 15.058 5.212 -28.125 1.00 73.69 92 SER A O 1
ATOM 737 N N . LEU A 1 93 ? 16.306 5.397 -26.269 1.00 61.12 93 LEU A N 1
ATOM 738 C CA . LEU A 1 93 ? 17.168 6.489 -26.736 1.00 61.12 93 LEU A CA 1
ATOM 739 C C . LEU A 1 93 ? 18.428 6.004 -27.475 1.00 61.12 93 LEU A C 1
ATOM 741 O O . LEU A 1 93 ? 19.275 6.827 -27.820 1.00 61.12 93 LEU A O 1
ATOM 745 N N . GLU A 1 94 ? 18.554 4.705 -27.765 1.00 54.12 94 GLU A N 1
ATOM 746 C CA . GLU A 1 94 ? 19.556 4.195 -28.709 1.00 54.12 94 GLU A CA 1
ATOM 747 C C . GLU A 1 94 ? 19.190 4.530 -30.171 1.00 54.12 94 GLU A C 1
ATOM 749 O O . GLU A 1 94 ? 19.128 3.655 -31.029 1.00 54.12 94 GLU A O 1
ATOM 754 N N . ASP A 1 95 ? 19.066 5.819 -30.495 1.00 55.78 95 ASP A N 1
ATOM 755 C CA . ASP A 1 95 ? 19.539 6.308 -31.794 1.00 55.78 95 ASP A CA 1
ATOM 756 C C . ASP A 1 95 ? 21.065 6.402 -31.688 1.00 55.78 95 ASP A C 1
ATOM 758 O O . ASP A 1 95 ? 21.669 7.452 -31.461 1.00 55.78 95 ASP A O 1
ATOM 762 N N . ASN A 1 96 ? 21.696 5.231 -31.740 1.00 51.25 96 ASN A N 1
ATOM 763 C CA . ASN A 1 96 ? 23.137 5.078 -31.701 1.00 51.25 96 ASN A CA 1
ATOM 764 C C . ASN A 1 96 ? 23.737 5.662 -32.998 1.00 51.25 96 ASN A C 1
ATOM 766 O O . ASN A 1 96 ? 23.531 5.073 -34.063 1.00 51.25 96 ASN A O 1
ATOM 770 N N . PRO A 1 97 ? 24.548 6.738 -32.956 1.00 55.81 97 PRO A N 1
ATOM 771 C CA . PRO A 1 97 ? 25.204 7.275 -34.153 1.00 55.81 97 PRO A CA 1
ATOM 772 C C . PRO A 1 97 ? 26.220 6.293 -34.771 1.00 55.81 97 PRO A C 1
ATOM 774 O O . PRO A 1 97 ? 26.713 6.517 -35.874 1.00 55.81 97 PRO A O 1
ATOM 777 N N . LEU A 1 98 ? 26.535 5.176 -34.099 1.00 53.34 98 LEU A N 1
ATOM 778 C CA . LEU A 1 98 ? 27.329 4.086 -34.671 1.00 53.34 98 LEU A CA 1
ATOM 779 C C . LEU A 1 98 ? 26.499 3.120 -35.534 1.00 53.34 98 LEU A C 1
ATOM 781 O O . LEU A 1 98 ? 27.082 2.429 -36.369 1.00 53.34 98 LEU A O 1
ATOM 785 N N . SER A 1 99 ? 25.167 3.090 -35.398 1.00 49.78 99 SER A N 1
ATOM 786 C CA . SER A 1 99 ? 24.290 2.257 -36.239 1.00 49.78 99 SER A CA 1
ATOM 787 C C . SER A 1 99 ? 24.274 2.745 -37.695 1.00 49.78 99 SER A C 1
ATOM 789 O O . SER A 1 99 ? 24.276 1.939 -38.625 1.00 49.78 99 SER A O 1
ATOM 791 N N . GLU A 1 100 ? 24.394 4.059 -37.916 1.00 53.44 100 GLU A N 1
ATOM 792 C CA . GLU A 1 100 ? 24.456 4.655 -39.260 1.00 53.44 100 GLU A CA 1
ATOM 793 C C . GLU A 1 100 ? 25.734 4.278 -40.035 1.00 53.44 100 GLU A C 1
ATOM 795 O O . GLU A 1 100 ? 25.769 4.334 -41.266 1.00 53.44 100 GLU A O 1
ATOM 800 N N . THR A 1 101 ? 26.803 3.856 -39.353 1.00 57.00 101 THR A N 1
ATOM 801 C CA . THR A 1 101 ? 28.064 3.495 -40.028 1.00 57.00 101 THR A CA 1
ATOM 802 C C . THR A 1 101 ? 28.040 2.102 -40.664 1.00 57.00 101 THR A C 1
ATOM 804 O O . THR A 1 101 ? 28.767 1.866 -41.631 1.00 57.00 101 THR A O 1
ATOM 807 N N . TYR A 1 102 ? 27.168 1.200 -40.201 1.00 55.56 102 TYR A N 1
ATOM 808 C CA . TYR A 1 102 ? 27.040 -0.149 -40.767 1.00 55.56 102 TYR A CA 1
ATOM 809 C C . TYR A 1 102 ? 26.054 -0.223 -41.939 1.00 55.56 102 TYR A C 1
ATOM 811 O O . TYR A 1 102 ? 26.280 -1.000 -42.868 1.00 55.56 102 TYR A O 1
ATOM 819 N N . ASP A 1 103 ? 25.036 0.640 -41.970 1.00 56.44 103 ASP A N 1
ATOM 820 C CA . ASP A 1 103 ? 24.076 0.703 -43.084 1.00 56.44 103 ASP A CA 1
ATOM 821 C C . ASP A 1 103 ? 24.682 1.316 -44.362 1.00 56.44 103 ASP A C 1
ATOM 823 O O . ASP A 1 103 ? 24.313 0.975 -45.490 1.00 56.44 103 ASP A O 1
ATOM 827 N N . ASN A 1 104 ? 25.710 2.156 -44.214 1.00 57.03 104 ASN A N 1
ATOM 828 C CA . ASN A 1 104 ? 26.374 2.816 -45.340 1.00 57.03 104 ASN A CA 1
ATOM 829 C C . ASN A 1 104 ? 27.408 1.940 -46.079 1.00 57.03 104 ASN A C 1
ATOM 831 O O . ASN A 1 104 ? 27.846 2.298 -47.175 1.00 57.03 104 ASN A O 1
ATOM 835 N N . LEU A 1 105 ? 27.764 0.761 -45.552 1.00 56.84 105 LEU A N 1
ATOM 836 C CA . LEU A 1 105 ? 28.655 -0.196 -46.231 1.00 56.84 105 LEU A CA 1
ATOM 837 C C . LEU A 1 105 ? 27.904 -1.148 -47.185 1.00 56.84 105 LEU A C 1
ATOM 839 O O . LEU A 1 105 ? 28.526 -1.776 -48.047 1.00 56.84 105 LEU A O 1
ATOM 843 N N . GLY A 1 106 ? 26.571 -1.228 -47.085 1.00 53.19 106 GLY A N 1
ATOM 844 C CA . GLY A 1 106 ? 25.725 -2.091 -47.919 1.00 53.19 106 GLY A CA 1
ATOM 845 C C . GLY A 1 106 ? 25.363 -1.522 -49.299 1.00 53.19 106 GLY A C 1
ATOM 846 O O . GLY A 1 106 ? 25.010 -2.283 -50.202 1.00 53.19 106 GLY A O 1
ATOM 847 N N . ASN A 1 107 ? 25.495 -0.206 -49.510 1.00 54.00 107 ASN A N 1
ATOM 848 C CA . ASN A 1 107 ? 24.962 0.470 -50.704 1.00 54.00 107 ASN A CA 1
ATOM 849 C C . ASN A 1 107 ? 25.980 0.776 -51.823 1.00 54.00 107 ASN A C 1
ATOM 851 O O . ASN A 1 107 ? 25.592 1.290 -52.871 1.00 54.00 107 ASN A O 1
ATOM 855 N N . LEU A 1 108 ? 27.257 0.390 -51.698 1.00 52.75 108 LEU A N 1
ATOM 856 C CA . LEU A 1 108 ? 28.278 0.649 -52.737 1.00 52.75 108 LEU A CA 1
ATOM 857 C C . LEU A 1 108 ? 28.438 -0.454 -53.807 1.00 52.75 108 LEU A C 1
ATOM 859 O O . LEU A 1 108 ? 29.370 -0.411 -54.610 1.00 52.75 108 LEU A O 1
ATOM 863 N N . LYS A 1 109 ? 27.527 -1.434 -53.895 1.00 54.66 109 LYS A N 1
ATOM 864 C CA . LYS A 1 109 ? 27.601 -2.516 -54.903 1.00 54.66 109 LYS A CA 1
ATOM 865 C C . LYS A 1 109 ? 26.375 -2.633 -55.813 1.00 54.66 109 LYS A C 1
ATOM 867 O O . LYS A 1 109 ? 25.852 -3.724 -56.001 1.00 54.66 109 LYS A O 1
ATOM 872 N N . LYS A 1 110 ? 25.966 -1.554 -56.487 1.00 55.41 110 LYS A N 1
ATOM 873 C CA . LYS A 1 110 ? 25.173 -1.652 -57.734 1.00 55.41 110 LYS A CA 1
ATOM 874 C C . LYS A 1 110 ? 25.575 -0.552 -58.716 1.00 55.41 110 LYS A C 1
ATOM 876 O O . LYS A 1 110 ? 25.042 0.546 -58.663 1.00 55.41 110 LYS A O 1
ATOM 881 N N . GLY A 1 111 ? 26.495 -0.854 -59.639 1.00 52.81 111 GLY A N 1
ATOM 882 C CA . GLY A 1 111 ? 26.740 0.070 -60.751 1.00 52.81 111 GLY A CA 1
ATOM 883 C C . GLY A 1 111 ? 27.997 -0.079 -61.601 1.00 52.81 111 GLY A C 1
ATOM 884 O O . GLY A 1 111 ? 28.169 0.730 -62.504 1.00 52.81 111 GLY A O 1
ATOM 885 N N . LEU A 1 112 ? 28.860 -1.085 -61.408 1.00 53.75 112 LEU A N 1
ATOM 886 C CA . LEU A 1 112 ? 29.870 -1.409 -62.424 1.00 53.75 112 LEU A CA 1
ATOM 887 C C . LEU A 1 112 ? 29.169 -2.055 -63.638 1.00 53.75 112 LEU A C 1
ATOM 889 O O . LEU A 1 112 ? 29.085 -3.275 -63.756 1.00 53.75 112 LEU A O 1
ATOM 893 N N . ARG A 1 113 ? 28.626 -1.241 -64.549 1.00 54.53 113 ARG A N 1
ATOM 894 C CA . ARG A 1 113 ? 28.283 -1.674 -65.911 1.00 54.53 113 ARG A CA 1
ATOM 895 C C . ARG A 1 113 ? 29.034 -0.814 -66.918 1.00 54.53 113 ARG A C 1
ATOM 897 O O . ARG A 1 113 ? 28.650 0.309 -67.225 1.00 54.53 113 ARG A O 1
ATOM 904 N N . LYS A 1 114 ? 30.120 -1.407 -67.416 1.00 53.56 114 LYS A N 1
ATOM 905 C CA . LYS A 1 114 ? 30.861 -1.028 -68.622 1.00 53.56 114 LYS A CA 1
ATOM 906 C C . LYS A 1 114 ? 29.897 -0.625 -69.750 1.00 53.56 114 LYS A C 1
ATOM 908 O O . LYS A 1 114 ? 28.995 -1.393 -70.079 1.00 53.56 114 LYS A O 1
ATOM 913 N N . ARG A 1 115 ? 30.143 0.515 -70.395 1.00 55.69 115 ARG A N 1
ATOM 914 C CA . ARG A 1 115 ? 29.700 0.794 -71.771 1.00 55.69 115 ARG A CA 1
ATOM 915 C C . ARG A 1 115 ? 30.950 0.987 -72.641 1.00 55.69 115 ARG A C 1
ATOM 917 O O . ARG A 1 115 ? 31.778 1.813 -72.265 1.00 55.69 115 ARG A O 1
ATOM 924 N N . PRO A 1 116 ? 31.130 0.234 -73.741 1.00 50.72 116 PRO A N 1
ATOM 925 C CA . PRO A 1 116 ? 32.202 0.479 -74.701 1.00 50.72 116 PRO A CA 1
ATOM 926 C C . PRO A 1 116 ? 31.758 1.414 -75.848 1.00 50.72 116 PRO A C 1
ATOM 928 O O . PRO A 1 116 ? 30.565 1.526 -76.122 1.00 50.72 116 PRO A O 1
ATOM 931 N N . HIS A 1 117 ? 32.762 1.964 -76.553 1.00 43.09 117 HIS A N 1
ATOM 932 C CA . HIS A 1 117 ? 32.743 2.647 -77.870 1.00 43.09 117 HIS A CA 1
ATOM 933 C C . HIS A 1 117 ? 32.185 4.096 -77.899 1.00 43.09 117 HIS A C 1
ATOM 935 O O . HIS A 1 117 ? 31.077 4.347 -77.449 1.00 43.09 117 HIS A O 1
ATOM 941 N N . ASN A 1 118 ? 32.883 5.124 -78.415 1.00 40.09 118 ASN A N 1
ATOM 942 C CA . ASN A 1 118 ? 33.563 5.203 -79.716 1.00 40.09 118 ASN A CA 1
ATOM 943 C C . ASN A 1 118 ? 34.794 6.133 -79.753 1.00 40.09 118 ASN A C 1
ATOM 945 O O . ASN A 1 118 ? 34.834 7.159 -79.079 1.00 40.09 118 ASN A O 1
ATOM 949 N N . PHE A 1 119 ? 35.739 5.762 -80.623 1.00 44.88 119 PHE A N 1
ATOM 950 C CA . PHE A 1 119 ? 36.912 6.519 -81.067 1.00 44.88 119 PHE A CA 1
ATOM 951 C C . PHE A 1 119 ? 36.543 7.703 -81.981 1.00 44.88 119 PHE A C 1
ATOM 953 O O . PHE A 1 119 ? 35.612 7.604 -82.784 1.00 44.88 119 PHE A O 1
ATOM 960 N N . LYS A 1 120 ? 37.342 8.771 -81.904 1.00 40.19 120 LYS A N 1
ATOM 961 C CA . LYS A 1 120 ? 37.641 9.709 -82.991 1.00 40.19 120 LYS A CA 1
ATOM 962 C C . LYS A 1 120 ? 39.147 9.926 -83.022 1.00 40.19 120 LYS A C 1
ATOM 964 O O . LYS A 1 120 ? 39.735 9.914 -81.917 1.00 40.19 120 LYS A O 1
#

Foldseek 3Di:
DVQLVVCLVVVVVVSNVVVVVVVVVVVVVVVVVCVVVVLVVVPPPPPDDPPVVVVNVVVVVVVVVVVVVVVVSVVSVVVVVVVVVVVVVVVVPPPPPVVVVVVVVPPPPDDPDDDDDDDD

pLDDT: mean 75.99, std 16.62, range [40.09, 94.25]

Secondary structure (DSSP, 8-state):
-HHHHHHHHTT-HHHHHHHHHHHHHHHHHHHHTTHHHHHHHT-TT----TTHHHHHHHHHHHHHHHHHHHHHHHHHHHHHHHHHHHHHHHHHT---TTHHHHHTTSSS-S----------

Radius of gyration: 33.36 Å; chains: 1; bounding box: 61×30×112 Å

Sequence (120 aa):
LEKEFEALKNQNFDVFEKCIEDKNTILADISNSGVIERLKGLSPESGNNGEDTKTLDILHKNLGECRDLHRRNEVLIRHKIIAIRETIASFSLEDNPLSETYDNLGNLKKGLRKRPHNFK